Protein AF-A0A2T7QD78-F1 (afdb_monomer_lite)

Structure (mmCIF, N/CA/C/O backbone):
data_AF-A0A2T7QD78-F1
#
_entry.id   AF-A0A2T7QD78-F1
#
loop_
_atom_site.group_PDB
_atom_site.id
_atom_site.type_symbol
_atom_site.label_atom_id
_atom_site.label_alt_id
_atom_site.label_comp_id
_atom_site.label_asym_id
_atom_site.label_entity_id
_atom_site.label_seq_id
_atom_site.pdbx_PDB_ins_code
_atom_site.Cartn_x
_atom_site.Cartn_y
_atom_site.Cartn_z
_atom_site.occupancy
_atom_site.B_iso_or_equiv
_atom_site.auth_seq_id
_atom_site.auth_comp_id
_atom_site.auth_asym_id
_atom_site.auth_atom_id
_atom_site.pdbx_PDB_model_num
ATOM 1 N N . MET A 1 1 ? 8.805 -6.465 -32.651 1.00 39.44 1 MET A N 1
ATOM 2 C CA . MET A 1 1 ? 8.205 -5.126 -32.459 1.00 39.44 1 MET A CA 1
ATOM 3 C C . MET A 1 1 ? 8.669 -4.622 -31.095 1.00 39.44 1 MET A C 1
ATOM 5 O O . MET A 1 1 ? 8.203 -5.133 -30.095 1.00 39.44 1 MET A O 1
ATOM 9 N N . ALA A 1 2 ? 9.834 -3.963 -31.053 1.00 43.84 2 ALA A N 1
ATOM 10 C CA . ALA A 1 2 ? 9.971 -2.512 -30.826 1.00 43.84 2 ALA A CA 1
ATOM 11 C C . ALA A 1 2 ? 9.758 -2.171 -29.332 1.00 43.84 2 ALA A C 1
ATOM 13 O O . ALA A 1 2 ? 8.636 -1.930 -28.930 1.00 43.84 2 ALA A O 1
ATOM 14 N N . VAL A 1 3 ? 10.749 -2.164 -28.436 1.00 45.81 3 VAL A N 1
ATOM 15 C CA . VAL A 1 3 ? 12.011 -1.383 -28.390 1.00 45.81 3 VAL A CA 1
ATOM 16 C C . VAL A 1 3 ? 11.855 0.126 -28.692 1.00 45.81 3 VAL A C 1
ATOM 18 O O . VAL A 1 3 ? 12.604 0.932 -28.154 1.00 45.81 3 VAL A O 1
ATOM 21 N N . ASN A 1 4 ? 10.818 0.560 -29.426 1.00 49.00 4 ASN A N 1
ATOM 22 C CA . ASN A 1 4 ? 10.511 1.987 -29.631 1.00 49.00 4 ASN A CA 1
ATOM 23 C C . ASN A 1 4 ? 9.663 2.588 -28.488 1.00 49.00 4 ASN A C 1
ATOM 25 O O . ASN A 1 4 ? 9.612 3.803 -28.327 1.00 49.00 4 ASN A O 1
ATOM 29 N N . SER A 1 5 ? 9.017 1.750 -27.672 1.00 52.03 5 SER A N 1
ATOM 30 C CA . SER A 1 5 ? 8.068 2.152 -26.620 1.00 52.03 5 SER A CA 1
ATOM 31 C C . SER A 1 5 ? 8.745 2.666 -25.346 1.00 52.03 5 SER A C 1
ATOM 33 O O . SER A 1 5 ? 8.171 3.476 -24.626 1.00 52.03 5 SER A O 1
ATOM 35 N N . PHE A 1 6 ? 9.976 2.223 -25.074 1.00 43.84 6 PHE A N 1
ATOM 36 C CA . PHE A 1 6 ? 10.703 2.500 -23.828 1.00 43.84 6 PHE A CA 1
ATOM 37 C C . PHE A 1 6 ? 10.942 4.008 -23.604 1.00 43.84 6 PHE A C 1
ATOM 39 O O . PHE A 1 6 ? 10.900 4.487 -22.478 1.00 43.84 6 PHE A O 1
ATOM 46 N N . VAL A 1 7 ? 11.099 4.780 -24.687 1.00 46.75 7 VAL A N 1
ATOM 47 C CA . VAL A 1 7 ? 11.347 6.236 -24.672 1.00 46.75 7 VAL A CA 1
ATOM 48 C C . VAL A 1 7 ? 10.049 7.067 -24.618 1.00 46.75 7 VAL A C 1
ATOM 50 O O . VAL A 1 7 ? 10.089 8.215 -24.194 1.00 46.75 7 VAL A O 1
ATOM 53 N N . TYR A 1 8 ? 8.878 6.501 -24.937 1.00 49.75 8 TYR A N 1
ATOM 54 C CA . TYR A 1 8 ? 7.570 7.141 -24.681 1.00 49.75 8 TYR A CA 1
ATOM 55 C C . TYR A 1 8 ? 7.066 6.900 -23.246 1.00 49.75 8 TYR A C 1
ATOM 57 O O . TYR A 1 8 ? 6.323 7.714 -22.704 1.00 49.75 8 TYR A O 1
ATOM 65 N N . ILE A 1 9 ? 7.505 5.806 -22.619 1.00 49.31 9 ILE A N 1
ATOM 66 C CA . ILE A 1 9 ? 7.111 5.369 -21.270 1.00 49.31 9 ILE A CA 1
ATOM 67 C C . ILE A 1 9 ? 7.731 6.240 -20.158 1.00 49.31 9 ILE A C 1
ATOM 69 O O . ILE A 1 9 ? 7.121 6.396 -19.105 1.00 49.31 9 ILE A O 1
ATOM 73 N N . PHE A 1 10 ? 8.888 6.867 -20.402 1.00 45.88 10 PHE A N 1
ATOM 74 C CA . PHE A 1 10 ? 9.541 7.784 -19.450 1.00 45.88 10 PHE A CA 1
ATOM 75 C C . PHE A 1 10 ? 9.370 9.277 -19.771 1.00 45.88 10 PHE A C 1
ATOM 77 O O . PHE A 1 10 ? 9.719 10.109 -18.939 1.00 45.88 10 PHE A O 1
ATOM 84 N N . ASN A 1 11 ? 8.853 9.633 -20.954 1.00 46.88 11 ASN A N 1
ATOM 85 C CA . ASN A 1 11 ? 8.950 10.998 -21.492 1.00 46.88 11 ASN A CA 1
ATOM 86 C C . ASN A 1 11 ? 7.601 11.681 -21.776 1.00 46.88 11 ASN A C 1
ATOM 88 O O . ASN A 1 11 ? 7.551 12.711 -22.443 1.00 46.88 11 ASN A O 1
ATOM 92 N N . ALA A 1 12 ? 6.505 11.163 -21.224 1.00 44.41 12 ALA A N 1
ATOM 93 C CA . ALA A 1 12 ? 5.329 11.982 -20.977 1.00 44.41 12 ALA A CA 1
ATOM 94 C C . ALA A 1 12 ? 5.068 11.998 -19.467 1.00 44.41 12 ALA A C 1
ATOM 96 O O . ALA A 1 12 ? 4.940 10.921 -18.877 1.00 44.41 12 ALA A O 1
ATOM 97 N N . PRO A 1 13 ? 4.900 13.168 -18.822 1.00 46.81 13 PRO A N 1
ATOM 98 C CA . PRO A 1 13 ? 4.087 13.261 -17.618 1.00 46.81 13 PRO A CA 1
ATOM 99 C C . PRO A 1 13 ? 2.640 12.936 -18.021 1.00 46.81 13 PRO A C 1
ATOM 101 O O . PRO A 1 13 ? 1.774 13.796 -18.138 1.00 46.81 13 PRO A O 1
ATOM 104 N N . GLY A 1 14 ? 2.397 11.670 -18.351 1.00 57.69 14 GLY A N 1
ATOM 105 C CA . GLY A 1 14 ? 1.075 11.150 -18.612 1.00 57.69 14 GLY A CA 1
ATOM 106 C C . GLY A 1 14 ? 0.316 11.085 -17.297 1.00 57.69 14 GLY A C 1
ATOM 107 O O . GLY A 1 14 ? 0.903 10.941 -16.223 1.00 57.69 14 GLY A O 1
ATOM 108 N N . TRP A 1 15 ? -1.009 11.140 -17.388 1.00 54.97 15 TRP A N 1
ATOM 109 C CA . TRP A 1 15 ? -1.926 10.995 -16.255 1.00 54.97 15 TRP A CA 1
ATOM 110 C C . TRP A 1 15 ? -1.535 9.852 -15.295 1.00 54.97 15 TRP A C 1
ATOM 112 O O . TRP A 1 15 ? -1.681 9.988 -14.087 1.00 54.97 15 TRP A O 1
ATOM 122 N N . HIS A 1 16 ? -0.954 8.759 -15.802 1.00 58.50 16 HIS A N 1
ATOM 123 C CA . HIS A 1 16 ? -0.477 7.633 -14.994 1.00 58.50 16 HIS A CA 1
ATOM 124 C C . HIS A 1 16 ? 0.557 7.992 -13.923 1.00 58.50 16 HIS A C 1
ATOM 126 O O . HIS A 1 16 ? 0.401 7.539 -12.796 1.00 58.50 16 HIS A O 1
ATOM 132 N N . SER A 1 17 ? 1.561 8.825 -14.208 1.00 65.12 17 SER A N 1
ATOM 133 C CA . SER A 1 17 ? 2.569 9.181 -13.196 1.00 65.12 17 SER A CA 1
ATOM 134 C C . SER A 1 17 ? 1.949 9.989 -12.053 1.00 65.12 17 SER A C 1
ATOM 136 O O . SER A 1 17 ? 2.259 9.755 -10.885 1.00 65.12 17 SER A O 1
ATOM 138 N N . TYR A 1 18 ? 1.006 10.879 -12.377 1.00 68.88 18 TYR A N 1
ATOM 139 C CA . TYR A 1 18 ? 0.239 11.637 -11.386 1.00 68.88 18 TYR A CA 1
ATOM 140 C C . TYR A 1 18 ? -0.712 10.746 -10.584 1.00 68.88 18 TYR A C 1
ATOM 142 O O . TYR A 1 18 ? -0.824 10.913 -9.372 1.00 68.88 18 TYR A O 1
ATOM 150 N N . VAL A 1 19 ? -1.361 9.772 -11.228 1.00 68.69 19 VAL A N 1
ATOM 151 C CA . VAL A 1 19 ? -2.231 8.798 -10.553 1.00 68.69 19 VAL A CA 1
ATOM 152 C C . VAL A 1 19 ? -1.429 7.904 -9.612 1.00 68.69 19 VAL A C 1
ATOM 154 O O . VAL A 1 19 ? -1.849 7.712 -8.475 1.00 68.69 19 VAL A O 1
ATOM 157 N N . SER A 1 20 ? -0.269 7.398 -10.034 1.00 68.69 20 SER A N 1
ATOM 158 C CA . SER A 1 20 ? 0.602 6.580 -9.183 1.00 68.69 20 SER A CA 1
ATOM 159 C C . SER A 1 20 ? 1.134 7.380 -7.998 1.00 68.69 20 SER A C 1
ATOM 161 O O . SER A 1 20 ? 1.082 6.905 -6.865 1.00 68.69 20 SER A O 1
ATOM 163 N N . PHE A 1 21 ? 1.561 8.627 -8.221 1.00 72.69 21 PHE A N 1
ATOM 164 C CA . PHE A 1 21 ? 1.996 9.521 -7.146 1.00 72.69 21 PHE A CA 1
ATOM 165 C C . PHE A 1 21 ? 0.849 9.911 -6.192 1.00 72.69 21 PHE A C 1
ATOM 167 O O . PHE A 1 21 ? 1.030 9.986 -4.973 1.00 72.69 21 PHE A O 1
ATOM 174 N N . GLY A 1 22 ? -0.358 10.116 -6.719 1.00 78.94 22 GLY A N 1
ATOM 175 C CA . GLY A 1 22 ? -1.558 10.362 -5.921 1.00 78.94 22 GLY A CA 1
ATOM 176 C C . GLY A 1 22 ? -1.935 9.148 -5.073 1.00 78.94 22 GLY A C 1
ATOM 177 O O . GLY A 1 22 ? -2.115 9.272 -3.862 1.00 78.94 22 GLY A O 1
ATOM 178 N N . ALA A 1 23 ? -1.972 7.959 -5.677 1.00 74.50 23 ALA A N 1
ATOM 179 C CA . ALA A 1 23 ? -2.227 6.699 -4.982 1.00 74.50 23 ALA A CA 1
ATOM 180 C C . ALA A 1 23 ? -1.173 6.430 -3.898 1.00 74.50 23 ALA A C 1
ATOM 182 O O . ALA A 1 23 ? -1.523 6.055 -2.780 1.00 74.50 23 ALA A O 1
ATOM 183 N N . PHE A 1 24 ? 0.102 6.698 -4.194 1.00 77.19 24 PHE A N 1
ATOM 184 C CA . PHE A 1 24 ? 1.197 6.669 -3.227 1.00 77.19 24 PHE A CA 1
ATOM 185 C C . PHE A 1 24 ? 0.895 7.563 -2.018 1.00 77.19 24 PHE A C 1
ATOM 187 O O . PHE A 1 24 ? 0.910 7.106 -0.874 1.00 77.19 24 PHE A O 1
ATOM 194 N N . SER A 1 25 ? 0.572 8.831 -2.273 1.00 81.12 25 SER A N 1
ATOM 195 C CA . SER A 1 25 ? 0.357 9.831 -1.223 1.00 81.12 25 SER A CA 1
ATOM 196 C C . SER A 1 25 ? -0.822 9.452 -0.325 1.00 81.12 25 SER A C 1
ATOM 198 O O . SER A 1 25 ? -0.731 9.519 0.902 1.00 81.12 25 SER A O 1
ATOM 200 N N . VAL A 1 26 ? -1.908 8.968 -0.932 1.00 83.19 26 VAL A N 1
ATOM 201 C CA . VAL A 1 26 ? -3.088 8.470 -0.218 1.00 83.19 26 VAL A CA 1
ATOM 202 C C . VAL A 1 26 ? -2.751 7.232 0.614 1.00 83.19 26 VAL A C 1
ATOM 204 O O . VAL A 1 26 ? -3.169 7.152 1.769 1.00 83.19 26 VAL A O 1
ATOM 207 N N . ALA A 1 27 ? -1.965 6.290 0.083 1.00 80.06 27 ALA A N 1
ATOM 208 C CA . ALA A 1 27 ? -1.559 5.088 0.811 1.00 80.06 27 ALA A CA 1
ATOM 209 C C . ALA A 1 27 ? -0.753 5.430 2.072 1.00 80.06 27 ALA A C 1
ATOM 211 O O . ALA A 1 27 ? -1.014 4.872 3.139 1.00 80.06 27 ALA A O 1
ATOM 212 N N . VAL A 1 28 ? 0.194 6.367 1.970 1.00 80.94 28 VAL A N 1
ATOM 213 C CA . VAL A 1 28 ? 1.015 6.824 3.105 1.00 80.94 28 VAL A CA 1
ATOM 214 C C . VAL A 1 28 ? 0.172 7.565 4.144 1.00 80.94 28 VAL A C 1
ATOM 216 O O . VAL A 1 28 ? 0.316 7.330 5.348 1.00 80.94 28 VAL A O 1
ATOM 219 N N . TYR A 1 29 ? -0.738 8.431 3.697 1.00 85.44 29 TYR A N 1
ATOM 220 C CA . TYR A 1 29 ? -1.649 9.143 4.590 1.00 85.44 29 TYR A CA 1
ATOM 221 C C . TYR A 1 29 ? -2.560 8.175 5.357 1.00 85.44 29 TYR A C 1
ATOM 223 O O . TYR A 1 29 ? -2.635 8.230 6.586 1.00 85.44 29 TYR A O 1
ATOM 231 N N . LEU A 1 30 ? -3.192 7.237 4.645 1.00 82.25 30 LEU A N 1
ATOM 232 C CA . LEU A 1 30 ? -4.030 6.200 5.248 1.00 82.25 30 LEU A CA 1
ATOM 233 C C . LEU A 1 30 ? -3.244 5.345 6.230 1.00 82.25 30 LEU A C 1
ATOM 235 O O . LEU A 1 30 ? -3.724 5.088 7.332 1.00 82.25 30 LEU A O 1
ATOM 239 N N . ALA A 1 31 ? -2.027 4.955 5.857 1.00 79.44 31 ALA A N 1
ATOM 240 C CA . ALA A 1 31 ? -1.159 4.186 6.725 1.00 79.44 31 ALA A CA 1
ATOM 241 C C . ALA A 1 31 ? -0.904 4.913 8.053 1.00 79.44 31 ALA A C 1
ATOM 243 O O . ALA A 1 31 ? -1.105 4.348 9.129 1.00 79.44 31 ALA A O 1
ATOM 244 N N . SER A 1 32 ? -0.537 6.192 7.973 1.00 82.38 32 SER A N 1
ATOM 245 C CA . SER A 1 32 ? -0.282 7.045 9.138 1.00 82.38 32 SER A CA 1
ATOM 246 C C . SER A 1 32 ? -1.518 7.186 10.028 1.00 82.38 32 SER A C 1
ATOM 248 O O . SER A 1 32 ? -1.417 7.100 11.253 1.00 82.38 32 SER A O 1
ATOM 250 N N . PHE A 1 33 ? -2.694 7.367 9.425 1.00 81.06 33 PHE A N 1
ATOM 251 C CA . PHE A 1 33 ? -3.954 7.489 10.155 1.00 81.06 33 PHE A CA 1
ATOM 252 C C . PHE A 1 33 ? -4.351 6.181 10.852 1.00 81.06 33 PHE A C 1
ATOM 254 O O . PHE A 1 33 ? -4.733 6.185 12.025 1.00 81.06 33 PHE A O 1
ATOM 261 N N . ILE A 1 34 ? -4.215 5.044 10.163 1.00 80.25 34 ILE A N 1
ATOM 262 C CA . ILE A 1 34 ? -4.538 3.731 10.728 1.00 80.25 34 ILE A CA 1
ATOM 263 C C . ILE A 1 34 ? -3.590 3.397 11.880 1.00 80.25 34 ILE A C 1
ATOM 265 O O . ILE A 1 34 ? -4.059 2.930 12.913 1.00 80.25 34 ILE A O 1
ATOM 269 N N . ILE A 1 35 ? -2.290 3.679 11.756 1.00 80.81 35 ILE A N 1
ATOM 270 C CA . ILE A 1 35 ? -1.319 3.460 12.839 1.00 80.81 35 ILE A CA 1
ATOM 271 C C . ILE A 1 35 ? -1.694 4.269 14.087 1.00 80.81 35 ILE A C 1
ATOM 273 O O . ILE A 1 35 ? -1.696 3.722 15.187 1.00 80.81 35 ILE A O 1
ATOM 277 N N . GLN A 1 36 ? -2.079 5.540 13.934 1.00 80.69 36 GLN A N 1
ATOM 278 C CA . GLN A 1 36 ? -2.542 6.359 15.062 1.00 80.69 36 GLN A CA 1
ATOM 279 C C . GLN A 1 36 ? -3.793 5.769 15.728 1.00 80.69 36 GLN A C 1
ATOM 281 O O . GLN A 1 36 ? -3.869 5.692 16.954 1.00 80.69 36 GLN A O 1
ATOM 286 N N . MET A 1 37 ? -4.756 5.301 14.930 1.00 75.31 37 MET A N 1
ATOM 287 C CA . MET A 1 37 ? -5.948 4.609 15.429 1.00 75.31 37 MET A CA 1
ATOM 288 C C . MET A 1 37 ? -5.606 3.301 16.153 1.00 75.31 37 MET A C 1
ATOM 290 O O . MET A 1 37 ? -6.180 3.025 17.205 1.00 75.31 37 MET A O 1
ATOM 294 N N . LEU A 1 38 ? -4.682 2.502 15.615 1.00 76.00 38 LEU A N 1
ATOM 295 C CA . LEU A 1 38 ? -4.224 1.263 16.244 1.00 76.00 38 LEU A CA 1
ATOM 296 C C . LEU A 1 38 ? -3.569 1.558 17.598 1.00 76.00 38 LEU A C 1
ATOM 298 O O . LEU A 1 38 ? -3.956 0.950 18.587 1.00 76.00 38 LEU A O 1
ATOM 302 N N . ASN A 1 39 ? -2.664 2.536 17.665 1.00 77.56 39 ASN A N 1
ATOM 303 C CA . ASN A 1 39 ? -1.975 2.904 18.906 1.00 77.56 39 ASN A CA 1
ATOM 304 C C . ASN A 1 39 ? -2.917 3.465 19.978 1.00 77.56 39 ASN A C 1
ATOM 306 O O . ASN A 1 39 ? -2.662 3.282 21.161 1.00 77.56 39 ASN A O 1
ATOM 310 N N . LYS A 1 40 ? -3.996 4.151 19.582 1.00 74.19 40 LYS A N 1
ATOM 311 C CA . LYS A 1 40 ? -4.947 4.739 20.534 1.00 74.19 40 LYS A CA 1
ATOM 312 C C . LYS A 1 40 ? -5.907 3.717 21.149 1.00 74.19 40 LYS A C 1
ATOM 314 O O . LYS A 1 40 ? -6.333 3.908 22.277 1.00 74.19 40 LYS A O 1
ATOM 319 N N . ASN A 1 41 ? -6.285 2.676 20.406 1.00 68.44 41 ASN A N 1
ATOM 320 C CA . ASN A 1 41 ? -7.354 1.753 20.816 1.00 68.44 41 ASN A CA 1
ATOM 321 C C . ASN A 1 41 ? -6.859 0.322 21.097 1.00 68.44 41 ASN A C 1
ATOM 323 O O . ASN A 1 41 ? -7.660 -0.550 21.422 1.00 68.44 41 ASN A O 1
ATOM 327 N N . TYR A 1 42 ? -5.565 0.041 20.923 1.00 60.81 42 TYR A N 1
ATOM 328 C CA . TYR A 1 42 ? -4.973 -1.252 21.258 1.00 60.81 42 TYR A CA 1
ATOM 329 C C . TYR A 1 42 ? -4.198 -1.149 22.583 1.00 60.81 42 TYR A C 1
ATOM 331 O O . TYR A 1 42 ? -3.355 -0.258 22.679 1.00 60.81 42 TYR A O 1
ATOM 339 N N . PRO A 1 43 ? -4.375 -2.064 23.559 1.00 57.03 43 PRO A N 1
ATOM 340 C CA . PRO A 1 43 ? -5.363 -3.150 23.639 1.00 57.03 43 PRO A CA 1
ATOM 341 C C . PRO A 1 43 ? -6.569 -2.867 24.561 1.00 57.03 43 PRO A C 1
ATOM 343 O O . PRO A 1 43 ? -7.493 -3.683 24.595 1.00 57.03 43 PRO A O 1
ATOM 346 N N . ASP A 1 44 ? -6.566 -1.757 25.301 1.00 60.22 44 ASP A N 1
ATOM 347 C CA . ASP A 1 44 ? -7.361 -1.638 26.534 1.00 60.22 44 ASP A CA 1
ATOM 348 C C . ASP A 1 44 ? -8.741 -0.978 26.356 1.00 60.22 44 ASP A C 1
ATOM 350 O O . ASP A 1 44 ? -9.652 -1.238 27.144 1.00 60.22 44 ASP A O 1
ATOM 354 N N . GLU A 1 45 ? -8.949 -0.179 25.301 1.00 63.69 45 GLU A N 1
ATOM 355 C CA . GLU A 1 45 ? -10.216 0.529 25.070 1.00 63.69 45 GLU A CA 1
ATOM 356 C C . GLU A 1 45 ? -11.040 -0.098 23.927 1.00 63.69 45 GLU A C 1
ATOM 358 O O . GLU A 1 45 ? -10.613 -0.102 22.767 1.00 63.69 45 GLU A O 1
ATOM 363 N N . PRO A 1 46 ? -12.256 -0.619 24.195 1.00 65.25 46 PRO A N 1
ATOM 364 C CA . PRO A 1 46 ? -13.126 -1.116 23.137 1.00 65.25 46 PRO A CA 1
ATOM 365 C C . PRO A 1 46 ? -13.584 0.035 22.229 1.00 65.25 46 PRO A C 1
ATOM 367 O O . PRO A 1 46 ? -14.091 1.052 22.701 1.00 65.25 46 PRO A O 1
ATOM 370 N N . LEU A 1 47 ? -13.464 -0.146 20.908 1.00 68.44 47 LEU A N 1
ATOM 371 C CA . LEU A 1 47 ? -13.939 0.839 19.928 1.00 68.44 47 LEU A CA 1
ATOM 372 C C . LEU A 1 47 ? -15.431 1.142 20.140 1.00 68.44 47 LEU A C 1
ATOM 374 O O . LEU A 1 47 ? -16.263 0.230 20.154 1.00 68.44 47 LEU A O 1
ATOM 378 N N . SER A 1 48 ? -15.789 2.427 20.197 1.00 72.44 48 SER A N 1
ATOM 379 C CA . SER A 1 48 ? -17.192 2.855 20.149 1.00 72.44 48 SER A CA 1
ATOM 380 C C . SER A 1 48 ? -17.872 2.404 18.849 1.00 72.44 48 SER A C 1
ATOM 382 O O . SER A 1 48 ? -17.218 2.159 17.832 1.00 72.44 48 SER A O 1
ATOM 384 N N . VAL A 1 49 ? -19.208 2.351 18.830 1.00 71.94 49 VAL A N 1
ATOM 385 C CA . VAL A 1 49 ? -19.993 1.933 17.647 1.00 71.94 49 VAL A CA 1
ATOM 386 C C . VAL A 1 49 ? -19.619 2.741 16.393 1.00 71.94 49 VAL A C 1
ATOM 388 O O . VAL A 1 49 ? -19.434 2.174 15.315 1.00 71.94 49 VAL A O 1
ATOM 391 N N . LYS A 1 50 ? -19.426 4.060 16.540 1.00 72.75 50 LYS A N 1
ATOM 392 C CA . LYS A 1 50 ? -18.993 4.944 15.445 1.00 72.75 50 LYS A CA 1
ATOM 393 C C . LYS A 1 50 ? -17.565 4.624 14.986 1.00 72.75 50 LYS A C 1
ATOM 395 O O . LYS A 1 50 ? -17.316 4.529 13.785 1.00 72.75 50 LYS A O 1
ATOM 400 N N . GLN A 1 51 ? -16.646 4.385 15.924 1.00 73.12 51 GLN A N 1
ATOM 401 C CA . GLN A 1 51 ? -15.265 4.004 15.612 1.00 73.12 51 GLN A CA 1
ATOM 402 C C . GLN A 1 51 ? -15.169 2.615 14.964 1.00 73.12 51 GLN A C 1
ATOM 404 O O . GLN A 1 51 ? -14.312 2.411 14.111 1.00 73.12 51 GLN A O 1
ATOM 409 N N . LYS A 1 52 ? -16.064 1.677 15.299 1.00 76.19 52 LYS A N 1
ATOM 410 C CA . LYS A 1 52 ? -16.130 0.341 14.682 1.00 76.19 52 LYS A CA 1
ATOM 411 C C . LYS A 1 52 ? -16.507 0.413 13.199 1.00 76.19 52 LYS A C 1
ATOM 413 O O . LYS A 1 52 ? -15.903 -0.277 12.380 1.00 76.19 52 LYS A O 1
ATOM 418 N N . SER A 1 53 ? -17.467 1.272 12.847 1.00 79.12 53 SER A N 1
ATOM 419 C CA . SER A 1 53 ? -17.831 1.525 11.446 1.00 79.12 53 SER A CA 1
ATOM 420 C C . SER A 1 53 ? -16.674 2.168 10.673 1.00 79.12 53 SER A C 1
ATOM 422 O O . SER A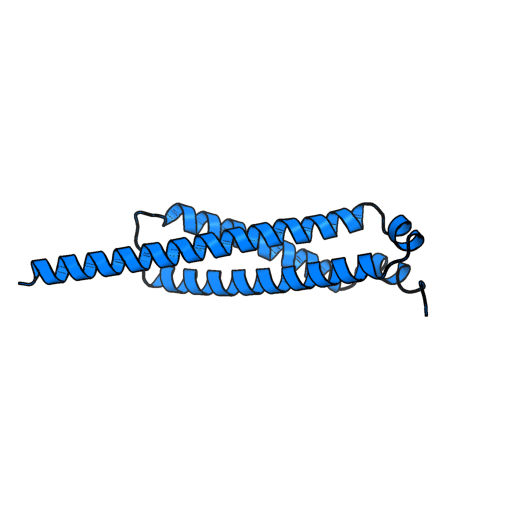 1 53 ? -16.283 1.667 9.618 1.00 79.12 53 SER A O 1
ATOM 424 N N . ALA A 1 54 ? -16.049 3.207 11.243 1.00 80.00 54 ALA A N 1
ATOM 425 C CA . ALA A 1 54 ? -14.877 3.850 10.648 1.00 80.00 54 ALA A CA 1
ATOM 426 C C . ALA A 1 54 ? -13.709 2.866 10.463 1.00 80.00 54 ALA A C 1
ATOM 428 O O . ALA A 1 54 ? -13.095 2.823 9.402 1.00 80.00 54 ALA A O 1
ATOM 429 N N . PHE A 1 55 ? -13.443 2.015 11.456 1.00 82.38 55 PHE A N 1
ATOM 430 C CA . PHE A 1 55 ? -12.409 0.985 11.388 1.00 82.38 55 PHE A CA 1
ATOM 431 C C . PHE A 1 55 ? -12.657 -0.029 10.263 1.00 82.38 55 PHE A C 1
ATOM 433 O O . PHE A 1 55 ? -11.729 -0.383 9.538 1.00 82.38 55 PHE A O 1
ATOM 440 N N . ASN A 1 56 ? -13.904 -0.471 10.075 1.00 83.62 56 ASN A N 1
ATOM 441 C CA . ASN A 1 56 ? -14.257 -1.367 8.974 1.00 83.62 56 ASN A CA 1
ATOM 442 C C . ASN A 1 56 ? -14.040 -0.704 7.606 1.00 83.62 56 ASN A C 1
ATOM 444 O O . ASN A 1 56 ? -13.498 -1.344 6.707 1.00 83.62 56 ASN A O 1
ATOM 448 N N . TRP A 1 57 ? -14.407 0.570 7.459 1.00 83.25 57 TRP A N 1
ATOM 449 C CA . TRP A 1 57 ? -14.147 1.325 6.231 1.00 83.25 57 TRP A CA 1
ATOM 450 C C . TRP A 1 57 ? -12.654 1.494 5.955 1.00 83.25 57 TRP A C 1
ATOM 452 O O . TRP A 1 57 ? -12.215 1.261 4.831 1.00 83.25 57 TRP A O 1
ATOM 462 N N . LEU A 1 58 ? -11.862 1.822 6.978 1.00 85.50 58 LEU A N 1
ATOM 463 C CA . LEU A 1 58 ? -10.405 1.906 6.859 1.00 85.50 58 LEU A CA 1
ATOM 464 C C . LEU A 1 58 ? -9.791 0.566 6.457 1.00 85.50 58 LEU A C 1
ATOM 466 O O . LEU A 1 58 ? -8.879 0.543 5.640 1.00 85.50 58 LEU A O 1
ATOM 470 N N . PHE A 1 59 ? -10.302 -0.546 6.990 1.00 86.44 59 PHE A N 1
ATOM 471 C CA . PHE A 1 59 ? -9.820 -1.880 6.638 1.00 86.44 59 PHE A CA 1
ATOM 472 C C . PHE A 1 59 ? -10.046 -2.171 5.153 1.00 86.44 59 PHE A C 1
ATOM 474 O O . PHE A 1 59 ? -9.128 -2.595 4.453 1.00 86.44 59 PHE A O 1
ATOM 481 N N . VAL A 1 60 ? -11.262 -1.903 4.669 1.00 88.94 60 VAL A N 1
ATOM 482 C CA . VAL A 1 60 ? -11.632 -2.088 3.262 1.00 88.94 60 VAL A CA 1
ATOM 483 C C . VAL A 1 60 ? -10.787 -1.189 2.361 1.00 88.94 60 VAL A C 1
ATOM 485 O O . VAL A 1 60 ? -10.233 -1.655 1.369 1.00 88.94 60 VAL A O 1
ATOM 488 N N . LEU A 1 61 ? -10.626 0.081 2.728 1.00 88.00 61 LEU A N 1
ATOM 489 C CA . LEU A 1 61 ? -9.838 1.032 1.953 1.00 88.00 61 LEU A CA 1
ATOM 490 C C . LEU A 1 61 ? -8.355 0.635 1.896 1.00 88.00 61 LEU A C 1
ATOM 492 O O . LEU A 1 61 ? -7.763 0.634 0.820 1.00 88.00 61 LEU A O 1
ATOM 496 N N . ASN A 1 62 ? -7.771 0.219 3.022 1.00 87.44 62 ASN A N 1
ATOM 497 C CA . ASN A 1 62 ? -6.395 -0.276 3.085 1.00 87.44 62 ASN A CA 1
ATOM 498 C C . ASN A 1 62 ? -6.214 -1.554 2.244 1.00 87.44 62 ASN A C 1
ATOM 500 O O . ASN A 1 62 ? -5.194 -1.722 1.580 1.00 87.44 62 ASN A O 1
ATOM 504 N N . PHE A 1 63 ? -7.216 -2.438 2.207 1.00 88.69 63 PHE A N 1
ATOM 505 C CA . PHE A 1 63 ? -7.209 -3.623 1.342 1.00 88.69 63 PHE A CA 1
ATOM 506 C C . PHE A 1 63 ? -7.243 -3.267 -0.154 1.00 88.69 63 PHE A C 1
ATOM 508 O O . PHE A 1 63 ? -6.495 -3.848 -0.947 1.00 88.69 63 PHE A O 1
ATOM 515 N N . PHE A 1 64 ? -8.063 -2.290 -0.551 1.00 89.81 64 PHE A N 1
ATOM 516 C CA . PHE A 1 64 ? -8.082 -1.797 -1.931 1.00 89.81 64 PHE A CA 1
ATOM 517 C C . PHE A 1 64 ? -6.756 -1.141 -2.323 1.00 89.81 64 PHE A C 1
ATOM 519 O O . PHE A 1 64 ? -6.225 -1.440 -3.392 1.00 89.81 64 PHE A O 1
ATOM 526 N N . MET A 1 65 ? -6.185 -0.310 -1.446 1.00 86.19 65 MET A N 1
ATOM 527 C CA . MET A 1 65 ? -4.882 0.319 -1.683 1.00 86.19 65 MET A CA 1
ATOM 528 C C . MET A 1 65 ? -3.764 -0.714 -1.809 1.00 86.19 65 MET A C 1
ATOM 530 O O . MET A 1 65 ? -2.953 -0.629 -2.730 1.00 86.19 65 MET A O 1
ATOM 534 N N . PHE A 1 66 ? -3.752 -1.724 -0.938 1.00 88.75 66 PHE A N 1
ATOM 535 C CA . PHE A 1 66 ? -2.847 -2.864 -1.055 1.00 88.75 66 PHE A CA 1
ATOM 536 C C . PHE A 1 66 ? -2.984 -3.560 -2.417 1.00 88.75 66 PHE A C 1
ATOM 538 O O . PHE A 1 66 ? -1.982 -3.786 -3.089 1.00 88.75 66 PHE A O 1
ATOM 545 N N . SER A 1 67 ? -4.212 -3.855 -2.848 1.00 89.69 67 SER A N 1
ATOM 546 C CA . SER A 1 67 ? -4.472 -4.546 -4.119 1.00 89.69 67 SER A CA 1
ATOM 547 C C . SER A 1 67 ? -4.004 -3.729 -5.328 1.00 89.69 67 SER A C 1
ATOM 549 O O . SER A 1 67 ? -3.404 -4.272 -6.257 1.00 89.69 67 SER A O 1
ATOM 551 N N . LEU A 1 68 ? -4.231 -2.413 -5.299 1.00 86.38 68 LEU A N 1
ATOM 552 C CA . LEU A 1 68 ? -3.765 -1.491 -6.332 1.00 86.38 68 LEU A CA 1
ATOM 553 C C . LEU A 1 68 ? -2.231 -1.461 -6.405 1.00 86.38 68 LEU A C 1
ATOM 555 O O . LEU A 1 68 ? -1.663 -1.608 -7.485 1.00 86.38 68 LEU A O 1
ATOM 559 N N . LEU A 1 69 ? -1.557 -1.316 -5.263 1.00 86.25 69 LEU A N 1
ATOM 560 C CA . LEU A 1 69 ? -0.094 -1.305 -5.204 1.00 86.25 69 LEU A CA 1
ATOM 561 C C . LEU A 1 69 ? 0.507 -2.647 -5.623 1.00 86.25 69 LEU A C 1
ATOM 563 O O . LEU A 1 69 ? 1.499 -2.676 -6.348 1.00 86.25 69 LEU A O 1
ATOM 567 N N . LEU A 1 70 ? -0.114 -3.764 -5.244 1.00 89.62 70 LEU A N 1
ATOM 568 C CA . LEU A 1 70 ? 0.303 -5.088 -5.695 1.00 89.62 70 LEU A CA 1
ATOM 569 C C . LEU A 1 70 ? 0.232 -5.207 -7.226 1.00 89.62 70 LEU A C 1
ATOM 571 O O . LEU A 1 70 ? 1.151 -5.749 -7.835 1.00 89.62 70 LEU A O 1
ATOM 575 N N . SER A 1 71 ? -0.810 -4.649 -7.852 1.00 87.44 71 SER A N 1
ATOM 576 C CA . SER A 1 71 ? -0.931 -4.593 -9.315 1.00 87.44 71 SER A CA 1
ATOM 577 C C . SER A 1 71 ? 0.218 -3.810 -9.961 1.00 87.44 71 SER A C 1
ATOM 579 O O . SER A 1 71 ? 0.820 -4.293 -10.923 1.00 87.44 71 SER A O 1
ATOM 581 N N . TYR A 1 72 ? 0.591 -2.652 -9.400 1.00 83.50 72 TYR A N 1
ATOM 582 C CA . TYR A 1 72 ? 1.756 -1.895 -9.872 1.00 83.50 72 TYR A CA 1
ATOM 583 C C . TYR A 1 72 ? 3.049 -2.707 -9.765 1.00 83.50 72 TYR A C 1
ATOM 585 O O . TYR A 1 72 ? 3.755 -2.831 -10.759 1.00 83.50 72 TYR A O 1
ATOM 593 N N . ASN A 1 73 ? 3.303 -3.366 -8.629 1.00 87.00 73 ASN A N 1
ATOM 594 C CA . ASN A 1 73 ? 4.492 -4.213 -8.472 1.00 87.00 73 ASN A CA 1
ATOM 595 C C . ASN A 1 73 ? 4.529 -5.374 -9.478 1.00 87.00 73 ASN A C 1
ATOM 597 O O . ASN A 1 73 ? 5.583 -5.682 -10.030 1.00 87.00 73 ASN A O 1
ATOM 601 N N . ILE A 1 74 ? 3.388 -6.018 -9.753 1.00 87.38 74 ILE A N 1
ATOM 602 C CA . ILE A 1 74 ? 3.306 -7.082 -10.766 1.00 87.38 74 ILE A CA 1
ATOM 603 C C . ILE A 1 74 ? 3.650 -6.533 -12.156 1.00 87.38 74 ILE A C 1
ATOM 605 O O . ILE A 1 74 ? 4.364 -7.192 -12.915 1.00 87.38 74 ILE A O 1
ATOM 609 N N . ASN A 1 75 ? 3.155 -5.343 -12.499 1.00 83.50 75 ASN A N 1
ATOM 610 C CA . ASN A 1 75 ? 3.448 -4.703 -13.780 1.00 83.50 75 ASN A CA 1
ATOM 611 C C . ASN A 1 75 ? 4.921 -4.289 -13.889 1.00 83.50 75 ASN A C 1
ATOM 613 O O . ASN A 1 75 ? 5.536 -4.550 -14.922 1.00 83.50 75 ASN A O 1
ATOM 617 N N . ASP A 1 76 ? 5.500 -3.744 -12.819 1.00 82.94 76 ASP A N 1
ATOM 618 C CA . ASP A 1 76 ? 6.916 -3.375 -12.747 1.00 82.94 76 ASP A CA 1
ATOM 619 C C . ASP A 1 76 ? 7.815 -4.607 -12.949 1.00 82.94 76 ASP A C 1
ATOM 621 O O . ASP A 1 76 ? 8.745 -4.586 -13.757 1.00 82.94 76 ASP A O 1
ATOM 625 N N . VAL A 1 77 ? 7.497 -5.731 -12.295 1.00 85.12 77 VAL A N 1
ATOM 626 C CA . VAL A 1 77 ? 8.233 -6.998 -12.460 1.00 85.12 77 VAL A CA 1
ATOM 627 C C . VAL A 1 77 ? 8.118 -7.532 -13.887 1.00 85.12 77 VAL A C 1
ATOM 629 O 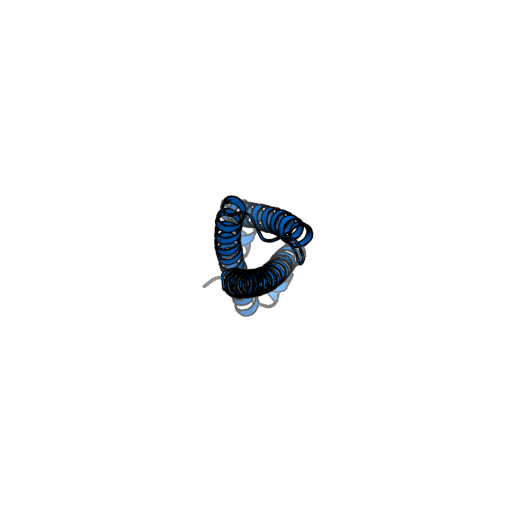O . VAL A 1 77 ? 9.125 -7.924 -14.478 1.00 85.12 77 VAL A O 1
ATOM 632 N N . LYS A 1 78 ? 6.913 -7.530 -14.473 1.00 81.88 78 LYS A N 1
ATOM 633 C CA . LYS A 1 78 ? 6.711 -7.951 -15.871 1.00 81.88 78 LYS A CA 1
ATOM 634 C C . LYS A 1 78 ? 7.519 -7.093 -16.839 1.00 81.88 78 LYS A C 1
ATOM 636 O O . LYS A 1 78 ? 8.114 -7.635 -17.768 1.00 81.88 78 LYS A O 1
ATOM 641 N N . LEU A 1 79 ? 7.557 -5.781 -16.609 1.00 79.62 79 LEU A N 1
ATOM 642 C CA . LEU A 1 79 ? 8.335 -4.848 -17.415 1.00 79.62 79 LEU A CA 1
ATOM 643 C C . LEU A 1 79 ? 9.830 -5.170 -17.330 1.00 79.62 79 LEU A C 1
ATOM 645 O O . LEU A 1 79 ? 10.483 -5.279 -18.363 1.00 79.62 79 LEU A O 1
ATOM 649 N N . ILE A 1 80 ? 10.359 -5.387 -16.123 1.00 82.06 80 ILE A N 1
ATOM 650 C CA . ILE A 1 80 ? 11.776 -5.713 -15.913 1.00 82.06 80 ILE A CA 1
ATOM 651 C C . ILE A 1 80 ? 12.147 -7.038 -16.590 1.00 82.06 80 ILE A C 1
ATOM 653 O O . ILE A 1 80 ? 13.142 -7.093 -17.308 1.00 82.06 80 ILE A O 1
ATOM 657 N N . ILE A 1 81 ? 11.340 -8.090 -16.410 1.00 83.69 81 ILE A N 1
ATOM 658 C CA . ILE A 1 81 ? 11.590 -9.413 -17.011 1.00 83.69 81 ILE A CA 1
ATOM 659 C C . ILE A 1 81 ? 11.514 -9.356 -18.544 1.00 83.69 81 ILE A C 1
ATOM 661 O O . ILE A 1 81 ? 12.290 -10.024 -19.224 1.00 83.69 81 ILE A O 1
ATOM 665 N N . GLY A 1 82 ? 10.585 -8.568 -19.093 1.00 80.94 82 GLY A N 1
ATOM 666 C CA . GLY A 1 82 ? 10.404 -8.406 -20.537 1.00 80.94 82 GLY A CA 1
ATOM 667 C C . GLY A 1 82 ? 11.406 -7.462 -21.209 1.00 80.94 82 GLY A C 1
ATOM 668 O O . GLY A 1 82 ? 11.403 -7.367 -22.435 1.00 80.94 82 GLY A O 1
ATOM 669 N N . SER A 1 83 ? 12.244 -6.766 -20.436 1.00 79.62 83 SER A N 1
ATOM 670 C CA . SER A 1 83 ? 13.189 -5.773 -20.950 1.00 79.62 83 SER A CA 1
ATOM 671 C C . SER A 1 83 ? 14.534 -6.390 -21.324 1.00 79.62 83 SER A C 1
ATOM 673 O O . SER A 1 83 ? 15.076 -7.267 -20.649 1.00 79.62 83 SER A O 1
ATOM 675 N N . THR A 1 84 ? 15.134 -5.880 -22.394 1.00 82.31 84 THR A N 1
ATOM 676 C CA . THR A 1 84 ? 16.508 -6.213 -22.775 1.00 82.31 84 THR A CA 1
ATOM 677 C C . THR A 1 84 ? 17.521 -5.556 -21.831 1.00 82.31 84 THR A C 1
ATOM 679 O O . THR A 1 84 ? 17.259 -4.525 -21.213 1.00 82.31 84 THR A O 1
ATOM 682 N N . LYS A 1 85 ? 18.752 -6.090 -21.776 1.00 78.25 85 LYS A N 1
ATOM 683 C CA . LYS A 1 85 ? 19.853 -5.498 -20.984 1.00 78.25 85 LYS A CA 1
ATOM 684 C C . LYS A 1 85 ? 20.109 -4.021 -21.319 1.00 78.25 85 LYS A C 1
ATOM 686 O O . LYS A 1 85 ? 20.464 -3.244 -20.439 1.00 78.25 85 LYS A O 1
ATOM 691 N N . ARG A 1 86 ? 19.931 -3.638 -22.589 1.00 74.69 86 ARG A N 1
ATOM 692 C CA . ARG A 1 86 ? 20.108 -2.257 -23.058 1.00 74.69 86 ARG A CA 1
ATOM 693 C C . ARG A 1 86 ? 19.015 -1.335 -22.519 1.00 74.69 86 ARG A C 1
ATOM 695 O O . ARG A 1 86 ? 19.320 -0.228 -22.103 1.00 74.69 86 ARG A O 1
ATOM 702 N N . GLU A 1 87 ? 17.769 -1.792 -22.511 1.00 73.88 87 GLU A N 1
ATOM 703 C CA . GLU A 1 87 ? 16.627 -1.038 -21.980 1.00 73.88 87 GLU A CA 1
ATOM 704 C C . GLU A 1 87 ? 16.744 -0.849 -20.461 1.00 73.88 87 GLU A C 1
ATOM 706 O O . GLU A 1 87 ? 16.613 0.264 -19.960 1.00 73.88 87 GLU A O 1
ATOM 711 N N . ILE A 1 88 ? 17.137 -1.901 -19.741 1.00 73.25 88 ILE A N 1
ATOM 712 C CA . ILE A 1 88 ? 17.434 -1.867 -18.299 1.00 73.25 88 ILE A CA 1
ATOM 713 C C . ILE A 1 88 ? 18.522 -0.829 -17.974 1.00 73.25 88 ILE A C 1
ATOM 715 O O . ILE A 1 88 ? 18.380 -0.064 -17.017 1.00 73.25 88 ILE A O 1
ATOM 719 N N . ALA A 1 89 ? 19.585 -0.760 -18.782 1.00 72.19 89 ALA A N 1
ATOM 720 C CA . ALA A 1 89 ? 20.655 0.226 -18.613 1.00 72.19 89 ALA A CA 1
ATOM 721 C C . ALA A 1 89 ? 20.195 1.673 -18.887 1.00 72.19 89 ALA A C 1
ATOM 723 O O . ALA A 1 89 ? 20.755 2.609 -18.320 1.00 72.19 89 ALA A O 1
ATOM 724 N N . LEU A 1 90 ? 19.174 1.860 -19.732 1.00 73.56 90 LEU A N 1
ATOM 725 C CA . LEU A 1 90 ? 18.631 3.171 -20.106 1.00 73.56 90 LEU A CA 1
ATOM 726 C C . LEU A 1 90 ? 17.525 3.678 -19.170 1.00 73.56 90 LEU A C 1
ATOM 728 O O . LEU A 1 90 ? 17.288 4.881 -19.136 1.00 73.56 90 LEU A O 1
ATOM 732 N N . ALA A 1 91 ? 16.866 2.802 -18.404 1.00 71.44 91 ALA A N 1
ATOM 733 C CA . ALA A 1 91 ? 15.781 3.171 -17.483 1.00 71.44 91 ALA A CA 1
ATOM 734 C C . ALA A 1 91 ? 16.208 4.189 -16.404 1.00 71.44 91 ALA A C 1
ATOM 736 O O . ALA A 1 91 ? 15.385 4.934 -15.873 1.00 71.44 91 ALA A O 1
ATOM 737 N N . GLY A 1 92 ? 17.507 4.236 -16.100 1.00 74.25 92 GLY A N 1
ATOM 738 C CA . GLY A 1 92 ? 18.095 5.183 -15.163 1.00 74.25 92 GLY A CA 1
ATOM 739 C C . GLY A 1 92 ? 17.697 4.945 -13.695 1.00 74.25 92 GLY A C 1
ATOM 740 O O . GLY A 1 92 ? 16.803 4.155 -13.392 1.00 74.25 92 GLY A O 1
ATOM 741 N N . PRO A 1 93 ? 18.359 5.623 -12.741 1.00 74.62 93 PRO A N 1
ATOM 742 C CA . PRO A 1 93 ? 18.170 5.369 -11.308 1.00 74.62 93 PRO A CA 1
ATOM 743 C C . PRO A 1 93 ? 16.756 5.665 -10.786 1.00 74.62 93 PRO A C 1
ATOM 745 O O . PRO A 1 93 ? 16.293 5.009 -9.854 1.00 74.62 93 PRO A O 1
ATOM 748 N N . LEU A 1 94 ? 16.060 6.638 -11.383 1.00 70.31 94 LEU A N 1
ATOM 749 C CA . LEU A 1 94 ? 14.738 7.077 -10.928 1.00 70.31 94 LEU A CA 1
ATOM 750 C C . LEU A 1 94 ? 13.675 5.981 -11.089 1.00 70.31 94 LEU A C 1
ATOM 752 O O . LEU A 1 94 ? 12.848 5.805 -10.199 1.00 70.31 94 LEU A O 1
ATOM 756 N N . PHE A 1 95 ? 13.734 5.207 -12.177 1.00 76.31 95 PHE A N 1
ATOM 757 C CA . PHE A 1 95 ? 12.845 4.066 -12.387 1.00 76.31 95 PHE A CA 1
ATOM 758 C C . PHE A 1 95 ? 12.964 3.051 -11.249 1.00 76.31 95 PHE A C 1
ATOM 760 O O . PHE A 1 95 ? 11.973 2.713 -10.605 1.00 76.31 95 PHE A O 1
ATOM 767 N N . TYR A 1 96 ? 14.190 2.618 -10.948 1.00 78.62 96 TYR A N 1
ATOM 768 C CA . TYR A 1 96 ? 14.441 1.649 -9.882 1.00 78.62 96 TYR A CA 1
ATOM 769 C C . TYR A 1 96 ? 14.043 2.186 -8.508 1.00 78.62 96 TYR A C 1
ATOM 771 O O . TYR A 1 96 ? 13.530 1.427 -7.688 1.00 78.62 96 TYR A O 1
ATOM 779 N N . ALA A 1 97 ? 14.222 3.489 -8.264 1.00 78.62 97 ALA A N 1
ATOM 780 C CA . ALA A 1 97 ? 13.756 4.128 -7.040 1.00 78.62 97 ALA A CA 1
ATOM 781 C C . ALA A 1 97 ? 12.223 4.072 -6.909 1.00 78.62 97 ALA A C 1
ATOM 783 O O . ALA A 1 97 ? 11.725 3.761 -5.829 1.00 78.62 97 ALA A O 1
ATOM 784 N N . MET A 1 98 ? 11.474 4.310 -7.992 1.00 76.81 98 MET A N 1
ATOM 785 C CA . MET A 1 98 ? 10.007 4.209 -7.989 1.00 76.81 98 MET A CA 1
ATOM 786 C C . MET A 1 98 ? 9.528 2.767 -7.785 1.00 76.81 98 MET A C 1
ATOM 788 O O . MET A 1 98 ? 8.652 2.537 -6.953 1.00 76.81 98 MET A O 1
ATOM 792 N N . VAL A 1 99 ? 10.142 1.794 -8.468 1.00 82.94 99 VAL A N 1
ATOM 793 C CA . VAL A 1 99 ? 9.837 0.363 -8.278 1.00 82.94 99 VAL A CA 1
ATOM 794 C C . VAL A 1 99 ? 10.089 -0.051 -6.827 1.00 82.94 99 VAL A C 1
ATOM 796 O O . VAL A 1 99 ? 9.222 -0.637 -6.181 1.00 82.94 99 VAL A O 1
ATOM 799 N N . LEU A 1 100 ? 11.253 0.304 -6.272 1.00 85.56 100 LEU A N 1
ATOM 800 C CA . LEU A 1 100 ? 11.581 0.024 -4.873 1.00 85.56 100 LEU A CA 1
ATOM 801 C C . LEU A 1 100 ? 10.560 0.659 -3.920 1.00 85.56 100 LEU A C 1
ATOM 803 O O . LEU A 1 100 ? 10.116 0.024 -2.964 1.00 85.56 100 LEU A O 1
ATOM 807 N N . LEU A 1 101 ? 10.157 1.898 -4.194 1.00 82.56 101 LEU A N 1
ATOM 808 C CA . LEU A 1 101 ? 9.178 2.621 -3.396 1.00 82.56 101 LEU A CA 1
ATOM 809 C C . LEU A 1 101 ? 7.803 1.929 -3.403 1.00 82.56 101 LEU A C 1
ATOM 811 O O . LEU A 1 101 ? 7.208 1.760 -2.337 1.00 82.56 101 LEU A O 1
ATOM 815 N N . HIS A 1 102 ? 7.317 1.468 -4.562 1.00 83.25 102 HIS A N 1
ATOM 816 C CA . HIS A 1 102 ? 6.078 0.685 -4.659 1.00 83.25 102 HIS A CA 1
ATOM 817 C C . HIS A 1 102 ? 6.138 -0.594 -3.810 1.00 83.25 102 HIS A C 1
ATOM 819 O O . HIS A 1 102 ? 5.174 -0.915 -3.100 1.00 83.25 102 HIS A O 1
ATOM 825 N N . PHE A 1 103 ? 7.274 -1.296 -3.829 1.00 89.56 103 PHE A N 1
ATOM 826 C CA . PHE A 1 103 ? 7.491 -2.488 -3.008 1.00 89.56 103 PHE A CA 1
ATOM 827 C C . PHE A 1 103 ? 7.427 -2.164 -1.511 1.00 89.56 103 PHE A C 1
ATOM 829 O O . PHE A 1 103 ? 6.694 -2.821 -0.766 1.00 89.56 103 PHE A O 1
ATOM 836 N N . LEU A 1 104 ? 8.136 -1.121 -1.066 1.00 89.88 104 LEU A N 1
ATOM 837 C CA . LEU A 1 104 ? 8.197 -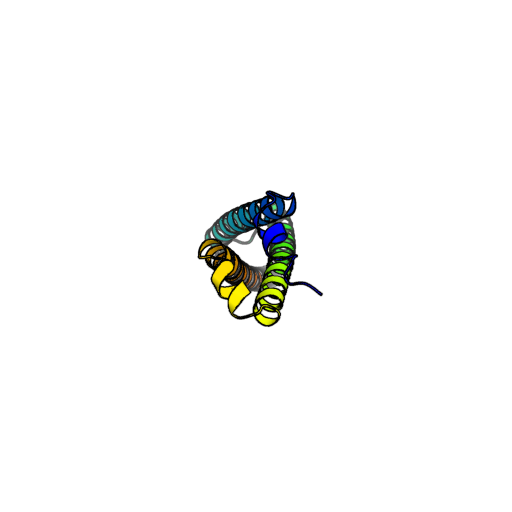0.729 0.346 1.00 89.88 104 LEU A CA 1
ATOM 838 C C . LEU A 1 104 ? 6.819 -0.380 0.921 1.00 89.88 104 LEU A C 1
ATOM 840 O O . LEU A 1 104 ? 6.467 -0.832 2.012 1.00 89.88 104 LEU A O 1
ATOM 844 N N . ILE A 1 105 ? 6.000 0.375 0.188 1.00 85.75 105 ILE A N 1
ATOM 845 C CA . ILE A 1 105 ? 4.648 0.705 0.664 1.00 85.75 105 ILE A CA 1
ATOM 846 C C . ILE A 1 105 ? 3.762 -0.527 0.677 1.00 85.75 105 ILE A C 1
ATOM 848 O O . ILE A 1 105 ? 2.942 -0.674 1.573 1.00 85.75 105 ILE A O 1
ATOM 852 N N . THR A 1 106 ? 3.898 -1.416 -0.303 1.00 89.00 106 THR A N 1
ATOM 853 C CA . THR A 1 106 ? 3.089 -2.640 -0.336 1.00 89.00 106 THR A CA 1
ATOM 854 C C . THR A 1 106 ? 3.337 -3.469 0.918 1.00 89.00 106 THR A C 1
ATOM 856 O O . THR A 1 106 ? 2.383 -3.914 1.556 1.00 89.00 106 THR A O 1
ATOM 859 N N . ILE A 1 107 ? 4.599 -3.580 1.344 1.00 90.44 107 ILE A N 1
ATOM 860 C CA . ILE A 1 107 ? 4.972 -4.206 2.619 1.00 90.44 107 ILE A CA 1
ATOM 861 C C . ILE A 1 107 ? 4.320 -3.473 3.801 1.00 90.44 107 ILE A C 1
ATOM 863 O O . ILE A 1 107 ? 3.723 -4.117 4.666 1.00 90.44 107 ILE A O 1
ATOM 867 N N . LEU A 1 108 ? 4.372 -2.137 3.826 1.00 87.31 108 LEU A N 1
ATOM 868 C CA . LEU A 1 108 ? 3.717 -1.332 4.863 1.00 87.31 108 LEU A CA 1
ATOM 869 C C . LEU A 1 108 ? 2.198 -1.583 4.918 1.00 87.31 108 LEU A C 1
ATOM 871 O O . LEU A 1 108 ? 1.639 -1.758 5.998 1.00 87.31 108 LEU A O 1
ATOM 875 N N . GLN A 1 109 ? 1.524 -1.658 3.773 1.00 86.81 109 GLN A N 1
ATOM 876 C CA . GLN A 1 109 ? 0.084 -1.915 3.699 1.00 86.81 109 GLN A CA 1
ATOM 877 C C . GLN A 1 109 ? -0.272 -3.313 4.217 1.00 86.81 109 GLN A C 1
ATOM 879 O O . GLN A 1 109 ? -1.253 -3.456 4.950 1.00 86.81 109 GLN A O 1
ATOM 884 N N . VAL A 1 110 ? 0.544 -4.330 3.912 1.00 89.56 110 VAL A N 1
ATOM 885 C CA . VAL A 1 110 ? 0.401 -5.683 4.480 1.00 89.56 110 VAL A CA 1
ATOM 886 C C . VAL A 1 110 ? 0.583 -5.657 5.995 1.00 89.56 110 VAL A C 1
ATOM 888 O O . VAL A 1 110 ? -0.241 -6.217 6.720 1.00 89.56 110 VAL A O 1
ATOM 891 N N . TYR A 1 111 ? 1.622 -4.980 6.488 1.00 89.06 111 TYR A N 1
ATOM 892 C CA . TYR A 1 111 ? 1.854 -4.820 7.924 1.00 89.06 111 TYR A CA 1
ATOM 893 C C . TYR A 1 111 ? 0.631 -4.209 8.621 1.00 89.06 111 TYR A C 1
ATOM 895 O O . TYR A 1 111 ? 0.192 -4.696 9.666 1.00 89.06 111 TYR A O 1
ATOM 903 N N . ILE A 1 112 ? 0.027 -3.185 8.021 1.00 86.38 112 ILE A N 1
ATOM 904 C CA . ILE A 1 112 ? -1.171 -2.537 8.558 1.00 86.38 112 ILE A CA 1
ATOM 905 C C . ILE A 1 112 ? -2.373 -3.480 8.536 1.00 86.38 112 ILE A C 1
ATOM 907 O O . ILE A 1 112 ? -3.022 -3.629 9.571 1.00 86.38 112 ILE A O 1
ATOM 911 N N . LEU A 1 113 ? -2.628 -4.190 7.430 1.00 88.38 113 LEU A N 1
ATOM 912 C CA . LEU A 1 113 ? -3.697 -5.196 7.354 1.00 88.38 113 LEU A CA 1
ATOM 913 C C . LEU A 1 113 ? -3.575 -6.230 8.475 1.00 88.38 113 LEU A C 1
ATOM 915 O O . LEU A 1 113 ? -4.557 -6.512 9.164 1.00 88.38 113 LEU A O 1
ATOM 919 N N . VAL A 1 114 ? -2.372 -6.766 8.696 1.00 88.50 114 VAL A N 1
ATOM 920 C CA . VAL A 1 114 ? -2.116 -7.753 9.754 1.00 88.50 114 VAL A CA 1
ATOM 921 C C . VAL A 1 114 ? -2.459 -7.181 11.129 1.00 88.50 114 VAL A C 1
ATOM 923 O O . VAL A 1 114 ? -3.135 -7.844 11.919 1.00 88.50 114 VAL A O 1
ATOM 926 N N . ASN A 1 115 ? -2.041 -5.949 11.425 1.00 83.62 115 ASN A N 1
ATOM 927 C CA . ASN A 1 115 ? -2.334 -5.318 12.712 1.00 83.62 115 ASN A CA 1
ATOM 928 C C . ASN A 1 115 ? -3.822 -4.977 12.880 1.00 83.62 115 ASN A C 1
ATOM 930 O O . ASN A 1 115 ? -4.371 -5.164 13.965 1.00 83.62 115 ASN A O 1
ATOM 934 N N . MET A 1 116 ? -4.517 -4.588 11.810 1.00 85.12 116 MET 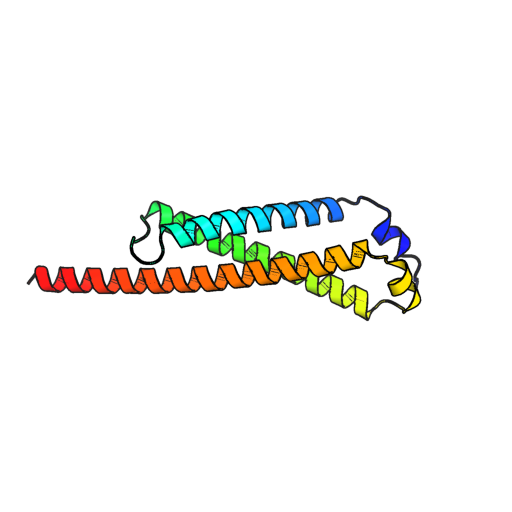A N 1
ATOM 935 C CA . MET A 1 116 ? -5.971 -4.411 11.840 1.00 85.12 116 MET A CA 1
ATOM 936 C C . MET A 1 116 ? -6.702 -5.737 12.101 1.00 85.12 116 MET A C 1
ATOM 938 O O . MET A 1 116 ? -7.639 -5.780 12.899 1.00 85.12 116 MET A O 1
ATOM 942 N N . VAL A 1 117 ? -6.258 -6.847 11.503 1.00 85.81 117 VAL A N 1
ATOM 943 C CA . VAL A 1 117 ? -6.817 -8.180 11.794 1.00 85.81 117 VAL A CA 1
ATOM 944 C C . VAL A 1 117 ? -6.593 -8.558 13.259 1.00 85.81 117 VAL A C 1
ATOM 946 O O . VAL A 1 117 ? -7.514 -9.068 13.904 1.00 85.81 117 VAL A O 1
ATOM 949 N N . LYS A 1 118 ? -5.402 -8.285 13.810 1.00 82.31 118 LYS A N 1
ATOM 950 C CA . LYS A 1 118 ? -5.112 -8.506 15.235 1.00 82.31 118 LYS A CA 1
ATOM 951 C C . LYS A 1 118 ? -6.040 -7.686 16.131 1.00 82.31 118 LYS A C 1
ATOM 953 O O . LYS A 1 118 ? -6.654 -8.266 17.023 1.00 82.31 118 LYS A O 1
ATOM 958 N N . LEU A 1 119 ? -6.210 -6.389 15.859 1.00 79.31 119 LEU A N 1
ATOM 959 C CA . LEU A 1 119 ? -7.122 -5.537 16.627 1.00 79.31 119 LEU A CA 1
ATOM 960 C C . LEU A 1 119 ? -8.569 -6.042 16.539 1.00 79.31 119 LEU A C 1
ATOM 962 O O . LEU A 1 119 ? -9.238 -6.148 17.561 1.00 79.31 119 LEU A O 1
ATOM 966 N N . ARG A 1 120 ? -9.048 -6.445 15.354 1.00 79.94 120 ARG A N 1
ATOM 967 C CA . ARG A 1 120 ? -10.399 -7.014 15.203 1.00 79.94 120 ARG A CA 1
ATOM 968 C C . ARG A 1 120 ? -10.595 -8.264 16.069 1.00 79.94 120 ARG A C 1
ATOM 970 O O . ARG A 1 120 ? -11.638 -8.409 16.701 1.00 79.94 120 ARG A O 1
ATOM 977 N N . ARG A 1 121 ? -9.601 -9.157 16.116 1.00 79.50 121 ARG A N 1
ATOM 978 C CA . ARG A 1 121 ? -9.644 -10.359 16.966 1.00 79.50 121 ARG A CA 1
ATOM 979 C C . ARG A 1 121 ? -9.620 -10.006 18.455 1.00 79.50 121 ARG A C 1
ATOM 981 O O . ARG A 1 121 ? -10.377 -10.601 19.213 1.00 79.50 121 ARG A O 1
ATOM 988 N N . ALA A 1 122 ? -8.783 -9.050 18.861 1.00 73.38 122 ALA A N 1
ATOM 989 C CA . ALA A 1 122 ? -8.705 -8.584 20.246 1.00 73.38 122 ALA A CA 1
ATOM 990 C C . ALA A 1 122 ? -10.034 -7.968 20.713 1.00 73.38 122 ALA A C 1
ATOM 992 O O . ALA A 1 122 ? -10.537 -8.318 21.776 1.00 73.38 122 ALA A O 1
ATOM 993 N N . LEU A 1 123 ? -10.659 -7.141 19.871 1.00 72.00 123 LEU A N 1
ATOM 994 C CA . LEU A 1 123 ? -11.969 -6.558 20.154 1.00 72.00 123 LEU A CA 1
ATOM 995 C C . LEU A 1 123 ? -13.043 -7.632 20.330 1.00 72.00 123 LEU A C 1
ATOM 997 O O . LEU A 1 123 ? -13.775 -7.582 21.313 1.00 72.00 123 LEU A O 1
ATOM 1001 N N . ASN A 1 124 ? -13.124 -8.615 19.426 1.00 71.81 124 ASN A N 1
ATOM 1002 C CA . ASN A 1 124 ? -14.106 -9.698 19.547 1.00 71.81 124 ASN A CA 1
ATOM 1003 C C . ASN A 1 124 ? -13.958 -10.465 20.872 1.00 71.81 124 ASN A C 1
ATOM 1005 O O . ASN A 1 124 ? -14.957 -10.695 21.543 1.00 71.81 124 ASN A O 1
ATOM 1009 N N . ARG A 1 125 ? -12.722 -10.765 21.293 1.00 71.06 125 ARG A N 1
ATOM 1010 C CA . ARG A 1 125 ? -12.453 -11.422 22.585 1.00 71.06 125 ARG A CA 1
ATOM 1011 C C . ARG A 1 125 ? -12.899 -10.578 23.782 1.00 71.06 125 ARG A C 1
ATOM 1013 O O . ARG A 1 125 ? -13.471 -11.111 24.727 1.00 71.06 125 ARG A O 1
ATOM 1020 N N . ASN A 1 126 ? -12.666 -9.264 23.744 1.00 68.31 126 ASN A N 1
ATOM 1021 C CA . ASN A 1 126 ? -13.086 -8.357 24.817 1.00 68.31 126 ASN A CA 1
ATOM 1022 C C . ASN A 1 126 ? -14.618 -8.234 24.901 1.00 68.31 126 ASN A C 1
ATOM 1024 O O . ASN A 1 126 ? -15.163 -8.133 25.999 1.00 68.31 126 ASN A O 1
ATOM 1028 N N . PHE A 1 127 ? -15.319 -8.274 23.761 1.00 67.06 127 PHE A N 1
ATOM 1029 C CA . PHE A 1 127 ? -16.785 -8.315 23.732 1.00 67.06 127 PHE A CA 1
ATOM 1030 C C . PHE A 1 127 ? -17.336 -9.617 24.329 1.00 67.06 127 PHE A C 1
ATOM 1032 O O . PHE A 1 127 ? -18.222 -9.540 25.173 1.00 67.06 127 PHE A O 1
ATOM 1039 N N . GLU A 1 128 ? -16.789 -10.777 23.947 1.00 65.75 128 GLU A N 1
ATOM 1040 C CA . GLU A 1 128 ? -17.191 -12.091 24.483 1.00 65.75 128 GLU A CA 1
ATOM 1041 C C . GLU A 1 128 ? -16.982 -12.185 26.001 1.00 65.75 128 GLU A C 1
ATOM 1043 O O . GLU A 1 128 ? -17.860 -12.649 26.729 1.00 65.75 128 GLU A O 1
ATOM 1048 N N . LYS A 1 129 ? -15.844 -11.689 26.503 1.00 62.81 129 LYS A N 1
ATOM 1049 C CA . LYS A 1 129 ? -15.578 -11.649 27.946 1.00 62.81 129 LYS A CA 1
ATOM 1050 C C . LYS A 1 129 ? -16.593 -10.771 28.684 1.00 62.81 129 LYS A C 1
ATOM 1052 O O . LYS A 1 129 ? -17.143 -11.189 29.694 1.00 62.81 129 LYS A O 1
ATOM 1057 N N . LYS A 1 130 ? -16.890 -9.579 28.154 1.00 65.19 130 LYS A N 1
ATOM 1058 C CA . LYS A 1 130 ? -17.842 -8.653 28.781 1.00 65.19 130 LYS A CA 1
ATOM 1059 C C . LYS A 1 130 ? -19.275 -9.196 28.796 1.00 65.19 130 LYS A C 1
ATOM 1061 O O . LYS A 1 130 ? -19.991 -8.928 29.754 1.00 65.19 130 LYS A O 1
ATOM 1066 N N . SER A 1 131 ? -19.709 -9.930 27.767 1.00 63.94 131 SER A N 1
ATOM 1067 C CA . SER A 1 131 ? -21.028 -10.582 27.788 1.00 63.94 131 SER A CA 1
ATOM 1068 C C . SER A 1 131 ? -21.105 -11.684 28.843 1.00 63.94 131 SER A C 1
ATOM 1070 O O . SER A 1 131 ? -22.092 -11.744 29.562 1.00 63.94 131 SER A O 1
ATOM 1072 N N . LEU A 1 132 ? -20.045 -12.486 28.995 1.00 66.75 132 LEU A N 1
ATOM 1073 C CA . LEU A 1 132 ? -19.983 -13.525 30.028 1.00 66.75 132 LEU A CA 1
ATOM 1074 C C . LEU A 1 132 ? -20.051 -12.931 31.442 1.00 66.75 132 LEU A C 1
ATOM 1076 O O . LEU A 1 132 ? -20.799 -13.429 32.275 1.00 66.75 132 LEU A O 1
ATOM 1080 N N . ASP A 1 133 ? -19.317 -11.846 31.703 1.00 68.88 133 ASP A N 1
ATOM 1081 C CA . ASP A 1 133 ? -19.332 -11.181 33.013 1.00 68.88 133 ASP A CA 1
ATOM 1082 C C . ASP A 1 133 ? -20.727 -10.610 33.356 1.00 68.88 133 ASP A C 1
ATOM 1084 O O . ASP A 1 133 ? -21.146 -10.649 34.511 1.00 68.88 133 ASP A O 1
ATOM 1088 N N . LEU A 1 134 ? -21.468 -10.102 32.362 1.00 73.00 134 LEU A N 1
ATOM 1089 C CA . LEU A 1 134 ? -22.834 -9.593 32.549 1.00 73.00 134 LEU A CA 1
ATOM 1090 C C . LEU A 1 134 ? -23.853 -10.713 32.799 1.00 73.00 134 LEU A C 1
ATOM 1092 O O . LEU A 1 134 ? -24.740 -10.531 33.630 1.00 73.00 134 LEU A O 1
ATOM 1096 N N . ASP A 1 135 ? -23.710 -11.860 32.133 1.00 70.25 135 ASP A N 1
ATOM 1097 C CA . ASP A 1 135 ? -24.570 -13.030 32.357 1.00 70.25 135 ASP A CA 1
ATOM 1098 C C . ASP A 1 135 ? -24.345 -13.644 33.752 1.00 70.25 135 ASP A C 1
ATOM 1100 O O . ASP A 1 135 ? -25.291 -14.112 34.382 1.00 70.25 135 ASP A O 1
ATOM 1104 N N . ILE A 1 136 ? -23.109 -13.605 34.270 1.00 68.12 136 ILE A N 1
ATOM 1105 C CA . ILE A 1 136 ? -22.782 -14.070 35.631 1.00 68.12 136 ILE A CA 1
ATOM 1106 C C . ILE A 1 136 ? -23.357 -13.133 36.705 1.00 68.12 136 ILE A C 1
ATOM 1108 O O . ILE A 1 136 ? -23.756 -13.605 37.763 1.00 68.12 136 ILE A O 1
ATOM 1112 N N . LEU A 1 137 ? -23.400 -11.820 36.454 1.00 70.06 137 LEU A N 1
ATOM 1113 C CA . LEU A 1 137 ? -23.927 -10.821 37.398 1.00 70.06 137 LEU A CA 1
ATOM 1114 C C . LEU A 1 137 ? -25.457 -10.652 37.337 1.00 70.06 137 LEU A C 1
ATOM 1116 O O . LEU A 1 137 ? -26.022 -9.960 38.184 1.00 70.06 137 LEU A O 1
ATOM 1120 N N . GLY A 1 138 ? -26.113 -11.215 36.318 1.00 59.91 138 GLY A N 1
ATOM 1121 C CA . GLY A 1 138 ? -27.566 -11.172 36.122 1.00 59.91 138 GLY A CA 1
ATOM 1122 C C . GLY A 1 138 ? -28.339 -12.366 36.701 1.00 59.91 138 GLY A C 1
ATOM 1123 O O . GLY A 1 138 ? -29.566 -12.375 36.593 1.00 59.91 138 GLY A O 1
ATOM 1124 N N . ASN A 1 139 ? -27.641 -13.340 37.296 1.00 47.78 139 ASN A N 1
ATOM 1125 C CA . ASN A 1 139 ? -28.179 -14.479 38.058 1.00 47.78 139 ASN A CA 1
ATOM 1126 C C . ASN A 1 139 ? -27.877 -14.317 39.552 1.00 47.78 139 ASN A C 1
ATOM 1128 O O . ASN A 1 139 ? -28.651 -14.880 40.358 1.00 47.78 139 ASN A O 1
#

Foldseek 3Di:
DDPPCLCVVPPDPPVVVVVLVVLLVVLVVLLVVLVVVLVVPPDPHQQDPVRVVVLVVSLVVLVVSLVVLVVVLVVLVVPVVPDDPVSVVVNDPVSVVSSVSSVVSNVSSVVSNVSSVVRVVSNVVVVVVVVVVVVVVVD

pLDDT: mean 74.68, std 12.51, range [39.44, 90.44]

Secondary structure (DSSP, 8-state):
--TTSHHHHSS---HHHHHHHHHHHHHHHHHHHHHHHHHHHSSSSPPPHHHH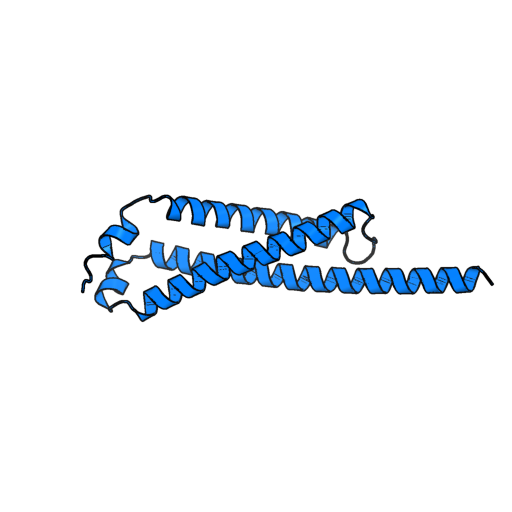HHHHHHHHHHHHHHHHHHHHHHHHHHHHHHS-HHHHHHSHHHHHHHHHHHHHHHHHHHHHHHHHHHHHHHHHHHHHHHHHHHHHHT-

Sequence (139 aa):
MAVNSFVYIFNAPGWHSYVSFGAFSVAVYLASFIIQMLNKNYPDEPLSVKQKSAFN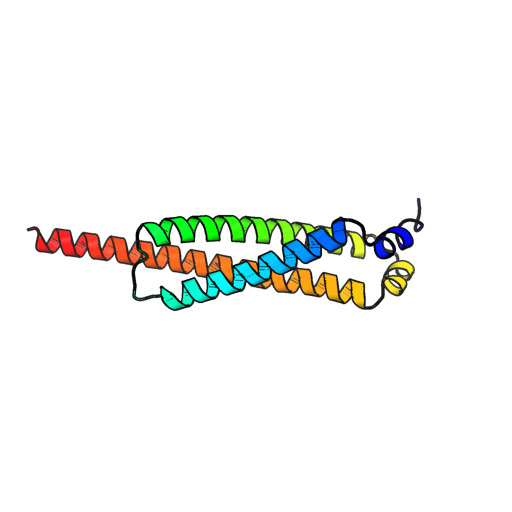WLFVLNFFMFSLLLSYNINDVKLIIGSTKREIALAGPLFYAMVLLHFLITILQVYILVNMVKLRRALNRNFEKKSLDLDILGN

Radius of gyration: 21.65 Å; chains: 1; bounding box: 49×28×70 Å